Protein AF-A0A2E7P7V7-F1 (afdb_monomer_lite)

Structure (mmCIF, N/CA/C/O backbone):
data_AF-A0A2E7P7V7-F1
#
_entry.id   AF-A0A2E7P7V7-F1
#
loop_
_atom_site.group_PDB
_atom_site.id
_atom_site.type_symbol
_atom_site.label_atom_id
_atom_site.label_alt_id
_atom_site.label_comp_id
_atom_site.label_asym_id
_atom_site.label_entity_id
_atom_site.label_seq_id
_atom_site.pdbx_PDB_ins_code
_atom_site.Cartn_x
_atom_site.Cartn_y
_atom_site.Cartn_z
_atom_site.occupancy
_atom_site.B_iso_or_equiv
_atom_site.auth_seq_id
_atom_site.auth_comp_id
_atom_site.auth_asym_id
_atom_site.auth_atom_id
_atom_site.pdbx_PDB_model_num
ATOM 1 N N . MET A 1 1 ? 19.639 7.683 -11.992 1.00 59.56 1 MET A N 1
ATOM 2 C CA . MET A 1 1 ? 18.277 8.279 -12.064 1.00 59.56 1 MET A CA 1
ATOM 3 C C . MET A 1 1 ? 17.204 7.237 -11.748 1.00 59.56 1 MET A C 1
ATOM 5 O O . MET A 1 1 ? 16.266 7.559 -11.033 1.00 59.56 1 MET A O 1
ATOM 9 N N . THR A 1 2 ? 17.385 5.990 -12.196 1.00 68.38 2 THR A N 1
ATOM 10 C CA . THR A 1 2 ? 16.589 4.805 -11.820 1.00 68.38 2 THR A CA 1
ATOM 11 C C . THR A 1 2 ? 16.584 4.517 -10.314 1.00 68.38 2 THR A C 1
ATOM 13 O O . THR A 1 2 ? 15.532 4.217 -9.762 1.00 68.38 2 THR A O 1
ATOM 16 N N . ASP A 1 3 ? 17.713 4.704 -9.624 1.00 82.19 3 ASP A N 1
ATOM 17 C CA . ASP A 1 3 ? 17.833 4.333 -8.201 1.00 82.19 3 ASP A CA 1
ATOM 18 C C . ASP A 1 3 ? 17.114 5.310 -7.259 1.00 82.19 3 ASP A C 1
ATOM 20 O O . ASP A 1 3 ? 16.493 4.902 -6.281 1.00 82.19 3 ASP A O 1
ATOM 24 N N . LEU A 1 4 ? 17.137 6.609 -7.584 1.00 89.12 4 LEU A N 1
ATOM 25 C CA . LEU A 1 4 ? 16.394 7.626 -6.834 1.00 89.12 4 LEU A CA 1
ATOM 26 C C . LEU A 1 4 ? 14.886 7.400 -6.963 1.00 89.12 4 LEU A C 1
ATOM 28 O O . LEU A 1 4 ? 14.169 7.482 -5.972 1.00 89.12 4 LEU A O 1
ATOM 32 N N . LEU A 1 5 ? 14.406 7.101 -8.175 1.00 87.44 5 LEU A N 1
ATOM 33 C CA . LEU A 1 5 ? 12.992 6.820 -8.403 1.00 87.44 5 LEU A CA 1
ATOM 34 C C . LEU A 1 5 ? 12.549 5.572 -7.628 1.00 87.44 5 LEU A C 1
ATOM 36 O O . LEU A 1 5 ? 11.530 5.627 -6.946 1.00 87.44 5 LEU A O 1
ATOM 40 N N . GLY A 1 6 ? 13.340 4.494 -7.665 1.00 88.81 6 GLY A N 1
ATOM 41 C CA . GLY A 1 6 ? 13.070 3.283 -6.885 1.00 88.81 6 GLY A CA 1
ATOM 42 C C . GLY A 1 6 ? 12.995 3.560 -5.382 1.00 88.81 6 GLY A C 1
ATOM 43 O O . GLY A 1 6 ? 12.055 3.126 -4.719 1.00 88.81 6 GLY A O 1
ATOM 44 N N . LEU A 1 7 ? 13.918 4.369 -4.847 1.00 91.69 7 LEU A N 1
ATOM 45 C CA . LEU A 1 7 ? 13.877 4.788 -3.445 1.00 91.69 7 LEU A CA 1
ATOM 46 C C . LEU A 1 7 ? 12.596 5.572 -3.119 1.00 91.69 7 LEU A C 1
ATOM 48 O O . LEU A 1 7 ? 11.949 5.302 -2.110 1.00 91.69 7 LEU A O 1
ATOM 52 N N . LEU A 1 8 ? 12.204 6.524 -3.971 1.00 93.12 8 LEU A N 1
ATOM 53 C CA . LEU A 1 8 ? 10.981 7.308 -3.777 1.00 93.12 8 LEU A CA 1
ATOM 54 C C . LEU A 1 8 ? 9.729 6.421 -3.791 1.00 93.12 8 LEU A C 1
ATOM 56 O O . LEU A 1 8 ? 8.845 6.607 -2.955 1.00 93.12 8 LEU A O 1
ATOM 60 N N . VAL A 1 9 ? 9.673 5.431 -4.685 1.00 92.00 9 VAL A N 1
ATOM 61 C CA . VAL A 1 9 ? 8.574 4.459 -4.762 1.00 92.00 9 VAL A CA 1
ATOM 62 C C . VAL A 1 9 ? 8.518 3.590 -3.504 1.00 92.00 9 VAL A C 1
ATOM 64 O O . VAL A 1 9 ? 7.443 3.416 -2.933 1.00 92.00 9 VAL A O 1
ATOM 67 N N . GLN A 1 10 ? 9.658 3.103 -3.011 1.00 92.31 10 GLN A N 1
ATOM 68 C CA . GLN A 1 10 ? 9.717 2.319 -1.773 1.00 92.31 10 GLN A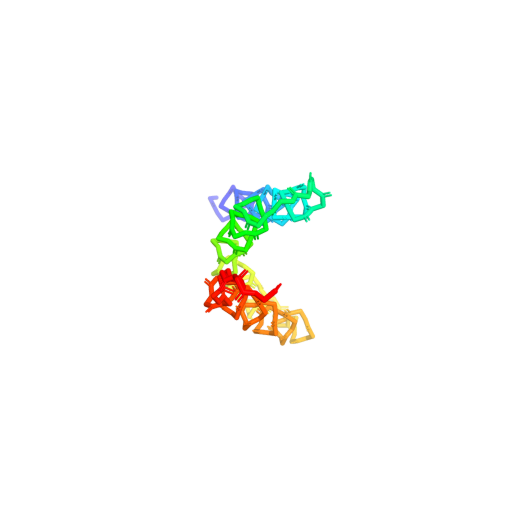 CA 1
ATOM 69 C C . GLN A 1 10 ? 9.311 3.144 -0.545 1.00 92.31 10 GLN A C 1
ATOM 71 O O . GLN A 1 10 ? 8.529 2.676 0.284 1.00 92.31 10 GLN A O 1
ATOM 76 N N . CYS A 1 11 ? 9.767 4.396 -0.449 1.00 94.88 11 CYS A N 1
ATOM 77 C CA . CYS A 1 11 ? 9.338 5.326 0.596 1.00 94.88 11 CYS A CA 1
ATOM 78 C C . CYS A 1 11 ? 7.828 5.592 0.528 1.00 94.88 11 CYS A C 1
ATOM 80 O O . CYS A 1 11 ? 7.161 5.615 1.563 1.00 94.88 11 CYS A O 1
ATOM 82 N N . TRP A 1 12 ? 7.274 5.747 -0.677 1.00 93.56 12 TRP A N 1
ATOM 83 C CA . TRP A 1 12 ? 5.836 5.916 -0.880 1.00 93.56 12 TRP A CA 1
ATOM 84 C C . TRP A 1 12 ? 5.047 4.680 -0.440 1.00 93.56 12 TRP A C 1
ATOM 86 O O . TRP A 1 12 ? 4.063 4.800 0.295 1.00 93.56 12 TRP A O 1
ATOM 96 N N . ILE A 1 13 ? 5.502 3.487 -0.831 1.00 94.31 13 ILE A N 1
ATOM 97 C CA . ILE A 1 13 ? 4.931 2.202 -0.413 1.00 94.31 13 ILE A CA 1
ATOM 98 C C . ILE A 1 13 ? 4.922 2.090 1.114 1.00 94.31 13 ILE A C 1
ATOM 100 O O . ILE A 1 13 ? 3.889 1.750 1.696 1.00 94.31 13 ILE A O 1
ATOM 104 N N . LEU A 1 14 ? 6.038 2.411 1.772 1.00 95.19 14 LEU A N 1
ATOM 105 C CA . LEU A 1 14 ? 6.148 2.369 3.227 1.00 95.19 14 LEU A CA 1
ATOM 106 C C . LEU A 1 14 ? 5.183 3.358 3.890 1.00 95.19 14 LEU A C 1
ATOM 108 O O . LEU A 1 14 ? 4.413 2.966 4.766 1.00 95.19 14 LEU A O 1
ATOM 112 N N . ALA A 1 15 ? 5.197 4.622 3.461 1.00 94.75 15 ALA A N 1
ATOM 113 C CA . ALA A 1 15 ? 4.383 5.680 4.050 1.00 94.75 15 ALA A CA 1
ATOM 114 C C . ALA A 1 15 ? 2.880 5.393 3.914 1.00 94.75 15 ALA A C 1
ATOM 116 O O . ALA A 1 15 ? 2.134 5.507 4.888 1.00 94.75 15 ALA A O 1
ATOM 117 N N . THR A 1 16 ? 2.435 4.965 2.731 1.00 93.62 16 THR 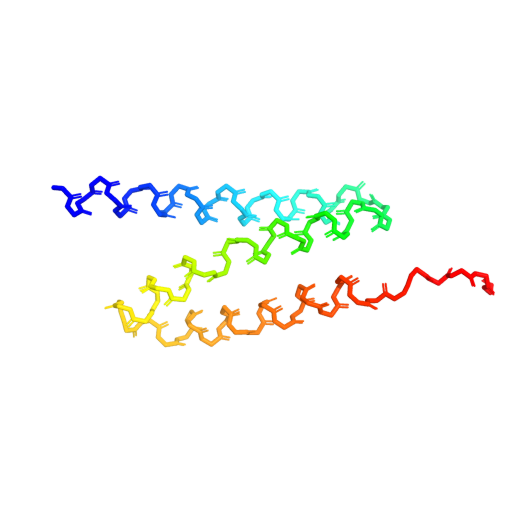A N 1
ATOM 118 C CA . THR A 1 16 ? 1.029 4.617 2.476 1.00 93.62 16 THR A CA 1
ATOM 119 C C . THR A 1 16 ? 0.607 3.343 3.210 1.00 93.62 16 THR A C 1
ATOM 121 O O . THR A 1 16 ? -0.470 3.303 3.804 1.00 93.62 16 THR A O 1
ATOM 124 N N . SER A 1 17 ? 1.458 2.316 3.263 1.00 92.62 17 SER A N 1
ATOM 125 C CA . SER A 1 17 ? 1.137 1.070 3.972 1.00 92.62 17 SER A CA 1
ATOM 126 C C . SER A 1 17 ? 1.074 1.284 5.489 1.00 92.62 17 SER A C 1
ATOM 128 O O . SER A 1 17 ? 0.108 0.869 6.129 1.00 92.62 17 SER A O 1
ATOM 130 N N . ALA A 1 18 ? 2.050 1.991 6.068 1.00 93.69 18 ALA A N 1
ATOM 131 C CA . ALA A 1 18 ? 2.059 2.321 7.492 1.00 93.69 18 ALA A CA 1
ATOM 132 C C . ALA A 1 18 ? 0.907 3.269 7.861 1.00 93.69 18 ALA A C 1
ATOM 134 O O . ALA A 1 18 ? 0.212 3.044 8.852 1.00 93.69 18 ALA A O 1
ATOM 135 N N . GLY A 1 19 ? 0.661 4.295 7.039 1.00 92.31 19 GLY A N 1
ATOM 136 C CA . GLY A 1 19 ? -0.446 5.231 7.222 1.00 92.31 19 GLY A CA 1
ATOM 137 C C . GLY A 1 19 ? -1.806 4.534 7.198 1.00 9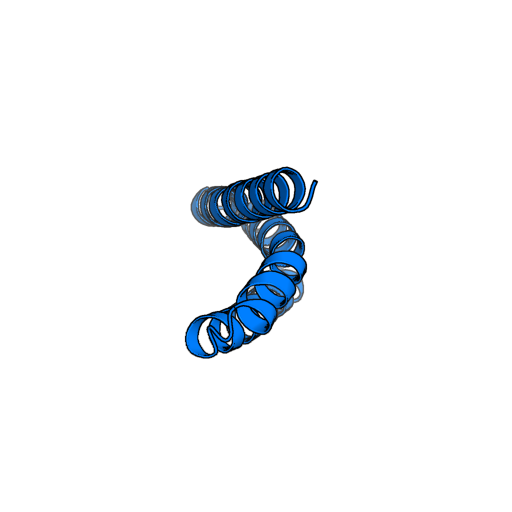2.31 19 GLY A C 1
ATOM 138 O O . GLY A 1 19 ? -2.622 4.765 8.089 1.00 92.31 19 GLY A O 1
ATOM 139 N N . SER A 1 20 ? -2.020 3.624 6.242 1.00 92.94 20 SER A N 1
ATOM 140 C CA . SER A 1 20 ? -3.228 2.795 6.158 1.00 92.94 20 SER A CA 1
ATOM 141 C C . SER A 1 20 ? -3.483 2.039 7.463 1.00 92.94 20 SER A C 1
ATOM 143 O O . SER A 1 20 ? -4.545 2.186 8.070 1.00 92.94 20 SER A O 1
ATOM 145 N N . VAL A 1 21 ? -2.480 1.299 7.949 1.00 92.88 21 VAL A N 1
ATOM 146 C CA . VAL A 1 21 ? -2.595 0.498 9.176 1.00 92.88 21 VAL A CA 1
ATOM 147 C C . VAL A 1 21 ? -2.866 1.381 10.393 1.00 92.88 21 VAL A C 1
ATOM 149 O O . VAL A 1 21 ? -3.768 1.072 11.166 1.00 92.88 21 VAL A O 1
ATOM 152 N N . LEU A 1 22 ? -2.148 2.497 10.547 1.00 93.00 22 LEU A N 1
ATOM 153 C CA . LEU A 1 22 ? -2.336 3.412 11.678 1.00 93.00 22 LEU A CA 1
ATOM 154 C C . LEU A 1 22 ? -3.744 4.011 11.717 1.00 93.00 22 LEU A C 1
ATOM 156 O O . LEU A 1 22 ? -4.357 4.077 12.780 1.00 93.00 22 LEU A O 1
ATOM 160 N N . TYR A 1 23 ? -4.276 4.444 10.575 1.00 90.44 23 TYR A N 1
ATOM 161 C CA . TYR A 1 23 ? -5.637 4.974 10.520 1.00 90.44 23 TYR A CA 1
ATOM 162 C C . TYR A 1 23 ? -6.685 3.879 10.746 1.00 90.44 23 TYR A C 1
ATOM 164 O O . TYR A 1 23 ? -7.671 4.108 11.443 1.00 90.44 23 TYR A O 1
ATOM 172 N N . MET A 1 24 ? -6.454 2.664 10.249 1.00 87.75 24 MET A N 1
ATOM 173 C CA . MET A 1 24 ? -7.357 1.538 10.491 1.00 87.75 24 MET A CA 1
ATOM 174 C C . MET A 1 24 ? -7.405 1.087 11.957 1.00 87.75 24 MET A C 1
ATOM 176 O O . MET A 1 24 ? -8.463 0.650 12.409 1.00 87.75 24 MET A O 1
ATOM 180 N N . THR A 1 25 ? -6.297 1.178 12.700 1.00 91.31 25 THR A N 1
ATOM 181 C CA . THR A 1 25 ? -6.220 0.726 14.102 1.00 91.31 25 THR A CA 1
ATOM 182 C C . THR A 1 25 ? -6.658 1.777 15.120 1.00 91.31 25 THR A C 1
ATOM 184 O O . THR A 1 25 ? -7.019 1.413 16.235 1.00 91.31 25 THR A O 1
ATOM 187 N N . ARG A 1 26 ? -6.692 3.065 14.751 1.00 84.88 26 ARG A N 1
ATOM 188 C CA . ARG A 1 26 ? -7.103 4.176 15.635 1.00 84.88 26 ARG A CA 1
ATOM 189 C C . ARG A 1 26 ? -8.581 4.166 16.051 1.00 84.88 26 ARG A C 1
ATOM 191 O O . ARG A 1 26 ? -8.955 4.933 16.932 1.00 84.88 26 ARG A O 1
ATOM 198 N N . GLY A 1 27 ? -9.406 3.293 15.470 1.00 78.81 27 GLY A N 1
ATOM 199 C CA . GLY A 1 27 ? -10.835 3.194 15.773 1.00 78.81 27 GLY A CA 1
ATOM 200 C C . GLY A 1 27 ? -11.662 4.311 15.126 1.00 78.81 27 GLY A C 1
ATOM 201 O O . GLY A 1 27 ? -11.146 5.360 14.748 1.00 78.81 27 GLY A O 1
ATOM 202 N N . GLY A 1 28 ? -12.964 4.072 14.971 1.00 83.19 28 GLY A N 1
ATOM 203 C CA . GLY A 1 28 ? -13.878 4.981 14.274 1.00 83.19 28 GLY A CA 1
ATOM 204 C C . GLY A 1 28 ? -14.013 4.685 12.776 1.00 83.19 28 GLY A C 1
ATOM 205 O O . GLY A 1 28 ? -13.065 4.305 12.087 1.00 83.19 28 GLY A O 1
ATOM 206 N N . GLU A 1 29 ? -15.234 4.850 12.274 1.00 83.00 29 GLU A N 1
ATOM 207 C CA . GLU A 1 29 ? -15.611 4.524 10.894 1.00 83.00 29 GLU A CA 1
ATOM 208 C C . GLU A 1 29 ? -14.927 5.448 9.872 1.00 83.00 29 GLU A C 1
ATOM 210 O O . GLU A 1 29 ? -14.458 4.995 8.827 1.00 83.00 29 GLU A O 1
ATOM 215 N N . GLU A 1 30 ? -14.796 6.734 10.202 1.00 84.50 30 GLU A N 1
ATOM 216 C CA . GLU A 1 30 ? -14.093 7.722 9.377 1.00 84.50 30 GLU A CA 1
ATOM 217 C C . GLU A 1 30 ? -12.606 7.378 9.226 1.00 84.50 30 GLU A C 1
ATOM 219 O O . GLU A 1 30 ? -12.096 7.284 8.109 1.00 84.50 30 GLU A O 1
ATOM 224 N N . ASN A 1 31 ? -11.928 7.072 10.337 1.00 87.00 31 ASN A N 1
ATOM 225 C CA . ASN A 1 31 ? -10.520 6.680 10.328 1.00 87.00 31 ASN A CA 1
ATOM 226 C C . ASN A 1 31 ? -10.289 5.384 9.539 1.00 87.00 31 ASN A C 1
ATOM 228 O O . ASN A 1 31 ? -9.331 5.297 8.773 1.00 87.00 31 ASN A O 1
ATOM 232 N N . ARG A 1 32 ? -11.190 4.394 9.635 1.00 87.38 32 ARG A N 1
ATOM 233 C CA . ARG A 1 32 ? -11.116 3.176 8.806 1.00 87.38 32 ARG A CA 1
ATOM 234 C C . ARG A 1 32 ? -11.205 3.475 7.312 1.00 87.38 32 ARG A C 1
ATOM 236 O O . ARG A 1 32 ? -10.479 2.852 6.535 1.00 87.38 32 ARG A O 1
ATOM 243 N N . ARG A 1 33 ? -12.061 4.412 6.898 1.00 87.31 33 ARG A N 1
ATOM 244 C CA . ARG A 1 33 ? -12.186 4.825 5.488 1.00 87.31 33 ARG A CA 1
ATOM 245 C C . ARG A 1 33 ? -10.953 5.568 5.010 1.00 87.31 33 ARG A C 1
ATOM 247 O O . ARG A 1 33 ? -10.445 5.244 3.941 1.00 87.31 33 ARG A O 1
ATOM 254 N N . LEU A 1 34 ? -10.441 6.497 5.817 1.00 89.44 34 LEU A N 1
ATOM 255 C CA . LEU A 1 34 ? -9.188 7.196 5.530 1.00 89.44 34 LEU A CA 1
ATOM 256 C C . LEU A 1 34 ? -8.028 6.203 5.406 1.00 89.44 34 LEU A C 1
ATOM 258 O O . LEU A 1 34 ? -7.275 6.268 4.440 1.00 89.44 34 LEU A O 1
ATOM 262 N N . GLY A 1 35 ? -7.945 5.217 6.302 1.00 91.31 35 GLY A N 1
ATOM 263 C CA . GLY A 1 35 ? -6.972 4.131 6.208 1.00 91.31 35 GLY A CA 1
ATOM 264 C C . GLY A 1 35 ? -7.103 3.341 4.904 1.00 91.31 35 GLY A C 1
ATOM 265 O O . GLY A 1 35 ? -6.109 3.141 4.211 1.00 91.31 35 GLY A O 1
ATOM 266 N N . CYS A 1 36 ? -8.327 2.985 4.495 1.00 92.12 36 CYS A N 1
ATOM 267 C CA . CYS A 1 36 ? -8.559 2.338 3.198 1.00 92.12 36 CYS A CA 1
ATOM 268 C C . CYS A 1 36 ? -8.129 3.215 2.015 1.00 92.12 36 CYS A C 1
ATOM 270 O O . CYS A 1 36 ? -7.529 2.704 1.074 1.00 92.12 36 CYS A O 1
ATOM 272 N N . PHE A 1 37 ? -8.418 4.518 2.052 1.00 92.75 37 PHE A N 1
ATOM 273 C CA . PHE A 1 37 ? -8.047 5.455 0.992 1.00 92.75 37 PHE A CA 1
ATOM 274 C C . PHE A 1 37 ? -6.525 5.576 0.853 1.00 92.75 37 PHE A C 1
ATOM 276 O O . PHE A 1 37 ? -5.988 5.449 -0.247 1.00 92.75 37 PHE A O 1
ATOM 283 N N . ILE A 1 38 ? -5.824 5.739 1.979 1.00 93.50 38 ILE A N 1
ATOM 284 C CA . ILE A 1 38 ? -4.358 5.801 2.029 1.00 93.50 38 ILE A CA 1
ATOM 285 C C . ILE A 1 38 ? -3.756 4.482 1.525 1.00 93.50 38 ILE A C 1
ATOM 287 O O . ILE A 1 38 ? -2.834 4.489 0.711 1.00 93.50 38 ILE A O 1
ATOM 291 N N . GLY A 1 39 ? -4.308 3.347 1.961 1.00 92.00 39 GLY A N 1
ATOM 292 C CA . GLY A 1 39 ? -3.874 2.025 1.522 1.00 92.00 39 GLY A CA 1
ATOM 293 C C . GLY A 1 39 ? -4.038 1.819 0.019 1.00 92.00 39 GLY A C 1
ATOM 294 O O . GLY A 1 39 ? -3.132 1.281 -0.615 1.00 92.00 39 GLY A O 1
ATOM 295 N N . LEU A 1 40 ? -5.151 2.292 -0.554 1.00 93.88 40 LEU A N 1
ATOM 296 C CA . LEU A 1 40 ? -5.435 2.231 -1.987 1.00 93.88 40 LEU A CA 1
ATOM 297 C C . LEU A 1 40 ? -4.482 3.118 -2.801 1.00 93.88 40 LEU A C 1
ATOM 299 O O . LEU A 1 40 ? -4.019 2.692 -3.855 1.00 93.88 40 LEU A O 1
ATOM 303 N N . ALA A 1 41 ? -4.124 4.301 -2.294 1.00 93.38 41 ALA A N 1
ATOM 304 C CA . ALA A 1 41 ? -3.161 5.199 -2.941 1.00 93.38 41 ALA A CA 1
ATOM 305 C C . ALA A 1 41 ? -1.746 4.593 -3.056 1.00 93.38 41 ALA A C 1
ATOM 307 O O . ALA A 1 41 ? -0.983 4.961 -3.949 1.00 93.38 41 ALA A O 1
ATOM 308 N N . GLY A 1 42 ? -1.395 3.642 -2.183 1.00 91.44 42 GLY A N 1
ATOM 309 C CA . GLY A 1 42 ? -0.141 2.887 -2.260 1.00 91.44 42 GLY A CA 1
ATOM 310 C C . GLY A 1 42 ? -0.153 1.719 -3.253 1.00 91.44 42 GLY A C 1
ATOM 311 O O . GLY A 1 42 ? 0.910 1.255 -3.667 1.00 91.44 42 GLY A O 1
ATOM 312 N N . GLN A 1 43 ? -1.331 1.227 -3.654 1.00 93.88 43 GLN A N 1
ATOM 313 C CA . GLN A 1 43 ? -1.449 0.022 -4.487 1.00 93.88 43 GLN A 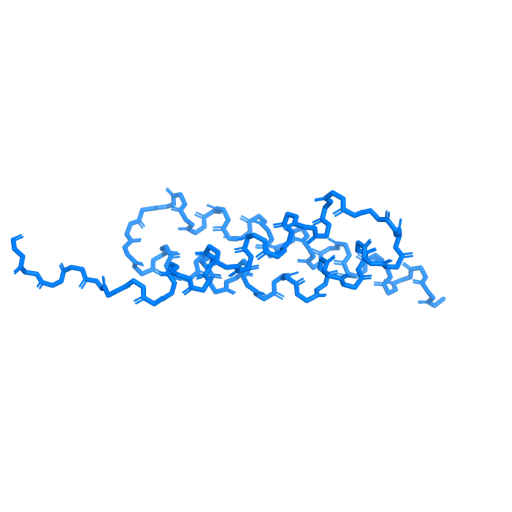CA 1
ATOM 314 C C . GLN A 1 43 ? -0.868 0.162 -5.905 1.00 93.88 43 GLN A C 1
ATOM 316 O O . GLN A 1 43 ? -0.212 -0.781 -6.341 1.00 93.88 43 GLN A O 1
ATOM 321 N N . PRO A 1 44 ? -1.007 1.296 -6.627 1.00 94.19 44 PRO A N 1
ATOM 322 C CA . PRO A 1 44 ? -0.379 1.468 -7.940 1.00 94.19 44 PRO A CA 1
ATOM 323 C C . PRO A 1 44 ? 1.138 1.243 -7.919 1.00 94.19 44 PRO A C 1
ATOM 325 O O . PRO A 1 44 ? 1.675 0.574 -8.799 1.00 94.19 44 PRO A O 1
ATOM 328 N N . CYS A 1 45 ? 1.817 1.735 -6.878 1.00 93.81 45 CYS A N 1
ATOM 329 C CA . CYS A 1 45 ? 3.250 1.525 -6.685 1.00 93.81 45 CYS A CA 1
ATOM 330 C C . CYS A 1 45 ? 3.578 0.059 -6.382 1.00 93.81 45 CYS A C 1
ATOM 332 O O . CYS A 1 45 ? 4.498 -0.491 -6.981 1.00 93.81 45 CYS A O 1
ATOM 334 N N . TRP A 1 46 ? 2.791 -0.599 -5.523 1.00 92.81 46 TRP A N 1
ATOM 335 C CA . TRP A 1 46 ? 2.923 -2.039 -5.283 1.00 92.81 46 TRP A CA 1
ATOM 336 C C . TRP A 1 46 ? 2.780 -2.855 -6.572 1.00 92.81 46 TRP A C 1
ATOM 338 O O . TRP A 1 46 ? 3.575 -3.765 -6.796 1.00 92.81 46 TRP A O 1
ATOM 348 N N . PHE A 1 47 ? 1.820 -2.527 -7.443 1.00 94.50 47 PHE A N 1
ATOM 349 C CA . PHE A 1 47 ? 1.654 -3.215 -8.726 1.00 94.50 47 PHE A CA 1
ATOM 350 C C . PHE A 1 47 ? 2.858 -3.030 -9.648 1.00 94.50 47 PHE A C 1
ATOM 352 O O . PHE A 1 47 ? 3.356 -4.020 -10.178 1.00 94.50 47 PHE A O 1
ATOM 359 N N . MET A 1 48 ? 3.347 -1.795 -9.815 1.00 92.50 48 MET A N 1
ATOM 360 C CA . MET A 1 48 ? 4.506 -1.517 -10.674 1.00 92.50 48 MET A CA 1
ATOM 361 C C . MET A 1 48 ? 5.760 -2.264 -10.204 1.00 92.50 48 MET A C 1
ATOM 363 O O . MET A 1 48 ? 6.415 -2.922 -11.014 1.00 92.50 48 MET A O 1
ATOM 367 N N . GLU A 1 49 ? 6.062 -2.216 -8.905 1.00 92.62 49 GLU A N 1
ATOM 368 C CA . GLU A 1 49 ? 7.256 -2.851 -8.331 1.00 92.62 49 GLU A CA 1
ATOM 369 C C . GLU A 1 49 ? 7.189 -4.376 -8.402 1.00 92.62 49 GLU A C 1
ATOM 371 O O . GLU A 1 49 ? 8.135 -5.036 -8.837 1.00 92.62 49 GLU A O 1
ATOM 376 N N . THR A 1 50 ? 6.056 -4.956 -8.001 1.00 94.75 50 THR A N 1
ATOM 377 C CA . THR A 1 50 ? 5.916 -6.417 -7.922 1.00 94.75 50 THR A CA 1
ATOM 378 C C . THR A 1 50 ? 5.815 -7.067 -9.294 1.00 94.75 50 THR A C 1
ATOM 380 O O . THR A 1 50 ? 6.325 -8.174 -9.468 1.00 94.75 50 THR A O 1
ATOM 383 N N . PHE A 1 51 ? 5.231 -6.378 -10.279 1.00 93.94 51 PHE A N 1
ATOM 384 C CA . PHE A 1 51 ? 5.215 -6.829 -11.668 1.00 93.94 51 PHE A CA 1
ATOM 385 C C . PHE A 1 51 ? 6.611 -6.755 -12.298 1.00 93.94 51 PHE A C 1
ATOM 387 O O . PHE A 1 51 ? 7.074 -7.744 -12.864 1.00 93.94 51 PHE A O 1
ATOM 394 N N . SER A 1 52 ? 7.316 -5.627 -12.136 1.00 92.00 52 SER A N 1
ATOM 395 C CA . SER A 1 52 ? 8.671 -5.437 -12.688 1.00 92.00 52 SER A CA 1
ATOM 396 C C . SER A 1 52 ? 9.704 -6.369 -12.051 1.00 92.00 52 SER A C 1
ATOM 398 O O . SER A 1 52 ? 10.635 -6.812 -12.715 1.00 92.00 52 SER A O 1
ATOM 400 N N . SER A 1 53 ? 9.521 -6.704 -10.772 1.00 92.75 53 SER A N 1
ATOM 401 C CA . SER A 1 53 ? 10.406 -7.608 -10.026 1.00 92.75 53 SER A CA 1
ATOM 402 C C . SER A 1 53 ? 9.984 -9.082 -10.096 1.00 92.75 53 SER A C 1
ATOM 404 O O . SER A 1 53 ? 10.561 -9.909 -9.392 1.00 92.75 53 SER A O 1
ATOM 406 N N . HIS A 1 54 ? 8.954 -9.424 -10.882 1.00 94.06 54 HIS A N 1
ATOM 407 C CA . HIS A 1 54 ? 8.386 -10.777 -10.990 1.00 94.06 54 HIS A CA 1
ATOM 408 C C . HIS A 1 54 ? 7.992 -11.423 -9.644 1.00 94.06 54 HIS A C 1
ATOM 410 O O . HIS A 1 54 ? 7.963 -12.648 -9.499 1.00 94.06 54 HIS A O 1
ATOM 416 N N . GLN 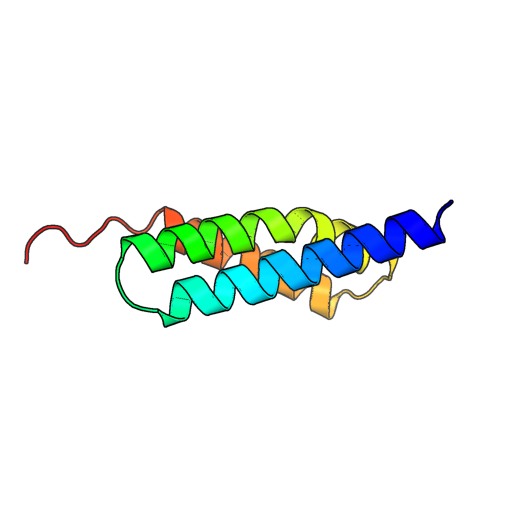A 1 55 ? 7.644 -10.610 -8.644 1.00 94.75 55 GLN A N 1
ATOM 417 C CA . GLN A 1 55 ? 7.217 -11.074 -7.324 1.00 94.75 55 GLN A CA 1
ATOM 418 C C . GLN A 1 55 ? 5.718 -11.388 -7.327 1.00 94.75 55 GLN A C 1
ATOM 420 O O . GLN A 1 55 ? 4.914 -10.714 -6.681 1.00 94.75 55 GLN A O 1
ATOM 425 N N . TRP A 1 56 ? 5.331 -12.437 -8.052 1.00 94.06 56 TRP A N 1
ATOM 426 C CA . TRP A 1 56 ? 3.925 -12.778 -8.299 1.00 94.06 56 TRP A CA 1
ATOM 427 C C . TRP A 1 56 ? 3.091 -12.975 -7.026 1.00 94.06 56 TRP A C 1
ATOM 429 O O . TRP A 1 56 ? 1.923 -12.594 -6.998 1.00 94.06 56 TRP A O 1
ATOM 439 N N . GLY A 1 57 ? 3.686 -13.501 -5.950 1.00 96.19 57 GLY A N 1
ATOM 440 C CA . GLY A 1 57 ? 3.006 -13.623 -4.655 1.00 96.19 57 GLY A CA 1
ATOM 441 C C . GLY A 1 57 ? 2.593 -12.266 -4.072 1.00 96.19 57 GLY A C 1
ATOM 442 O O . GLY A 1 57 ? 1.450 -12.094 -3.651 1.00 96.19 57 GLY A O 1
ATOM 443 N N . MET A 1 58 ? 3.492 -11.279 -4.118 1.00 94.38 58 MET A N 1
ATOM 444 C CA . MET A 1 58 ? 3.203 -9.913 -3.670 1.00 94.38 58 MET A CA 1
ATOM 445 C C . MET A 1 58 ? 2.268 -9.180 -4.633 1.00 94.38 58 MET A C 1
ATOM 447 O O . MET A 1 58 ? 1.416 -8.415 -4.191 1.00 94.38 58 MET A O 1
ATOM 451 N N . PHE A 1 59 ? 2.366 -9.454 -5.936 1.00 95.56 59 PHE A N 1
ATOM 452 C CA . PHE A 1 59 ? 1.449 -8.902 -6.932 1.00 95.56 59 PHE A CA 1
ATOM 453 C C . PHE A 1 59 ? 0.001 -9.342 -6.667 1.00 95.56 59 PHE A C 1
ATOM 455 O O . PHE A 1 59 ? -0.901 -8.509 -6.581 1.00 95.56 59 PHE A O 1
ATOM 462 N N . LEU A 1 60 ? -0.229 -10.643 -6.449 1.00 96.75 60 LEU A N 1
ATOM 463 C CA . LEU A 1 60 ? -1.550 -11.165 -6.081 1.00 96.75 60 LEU A CA 1
ATOM 464 C C . LEU A 1 60 ? -2.034 -10.603 -4.739 1.00 96.75 60 LEU A C 1
ATOM 466 O O . LEU A 1 60 ? -3.217 -10.287 -4.592 1.00 96.75 60 LEU A O 1
ATOM 470 N N . LEU A 1 61 ? -1.127 -10.430 -3.774 1.00 95.19 61 LEU A N 1
ATOM 471 C CA . LEU A 1 61 ? -1.452 -9.796 -2.501 1.00 95.19 61 LEU A CA 1
ATOM 472 C C . LEU A 1 61 ? -1.893 -8.336 -2.689 1.00 95.19 61 LEU A C 1
ATOM 474 O O . LEU A 1 61 ? -2.879 -7.928 -2.081 1.00 95.19 61 LEU A O 1
ATOM 478 N N . ALA A 1 62 ? -1.235 -7.568 -3.559 1.00 95.44 62 ALA A N 1
ATOM 479 C CA . ALA A 1 62 ? -1.632 -6.201 -3.893 1.00 95.44 62 ALA A CA 1
ATOM 480 C C . ALA A 1 62 ? -3.027 -6.151 -4.550 1.00 95.44 62 ALA A C 1
ATOM 482 O O . ALA A 1 62 ? -3.858 -5.314 -4.191 1.00 95.44 62 ALA A O 1
ATOM 483 N N . ILE A 1 63 ? -3.360 -7.105 -5.433 1.00 96.06 63 ILE A N 1
ATOM 484 C CA . ILE A 1 63 ? -4.726 -7.237 -5.983 1.00 96.06 63 ILE A CA 1
ATOM 485 C C . ILE A 1 63 ? -5.729 -7.454 -4.849 1.00 96.06 63 ILE A C 1
ATOM 487 O O . ILE A 1 63 ? -6.743 -6.756 -4.751 1.00 96.06 63 ILE A O 1
ATOM 491 N N . PHE A 1 64 ? -5.439 -8.410 -3.968 1.00 96.19 64 PHE A N 1
ATOM 492 C CA . PHE A 1 64 ? -6.314 -8.736 -2.853 1.00 96.19 64 PHE A CA 1
ATOM 493 C C . PHE A 1 64 ? -6.505 -7.543 -1.905 1.00 96.19 64 PHE A C 1
ATOM 495 O O . PHE A 1 64 ? -7.638 -7.213 -1.550 1.00 96.19 64 PHE A O 1
ATOM 502 N N . LEU A 1 65 ? -5.426 -6.856 -1.524 1.00 93.81 65 LEU A N 1
ATOM 503 C CA . LEU A 1 65 ? -5.480 -5.682 -0.652 1.00 93.81 65 LEU A CA 1
ATOM 504 C C . LEU A 1 65 ? -6.239 -4.525 -1.304 1.00 93.81 65 LEU A C 1
ATOM 506 O O . LEU A 1 65 ? -7.090 -3.924 -0.651 1.00 93.81 65 LEU A O 1
ATOM 510 N N . SER A 1 66 ? -6.018 -4.272 -2.595 1.00 95.06 66 SER A N 1
ATOM 511 C CA . SER A 1 66 ? -6.788 -3.291 -3.370 1.00 95.06 66 SER A CA 1
ATOM 512 C C . SER A 1 66 ? -8.289 -3.565 -3.290 1.00 95.06 66 SER A C 1
ATOM 514 O O . SER A 1 66 ? -9.071 -2.670 -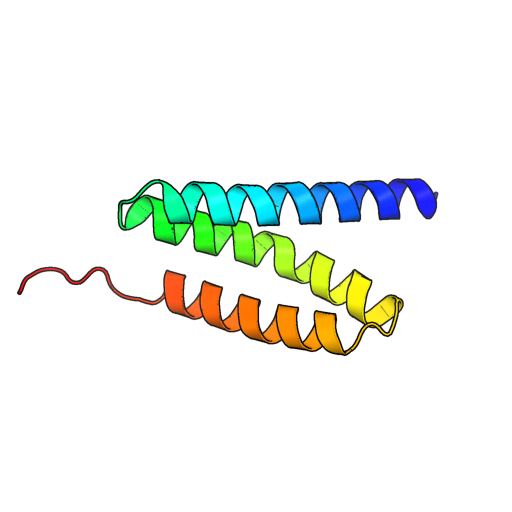2.968 1.00 95.06 66 SER A O 1
ATOM 516 N N . TYR A 1 67 ? -8.701 -4.821 -3.492 1.00 94.81 67 TYR A N 1
ATOM 517 C CA . TYR A 1 67 ? -10.101 -5.225 -3.358 1.00 94.81 67 TYR A CA 1
ATOM 518 C C . TYR A 1 67 ? -10.642 -4.999 -1.938 1.00 94.81 67 TYR A C 1
ATOM 520 O O . TYR A 1 67 ? -11.756 -4.499 -1.757 1.00 94.81 67 TYR A O 1
ATOM 528 N N . ARG A 1 68 ? -9.855 -5.327 -0.906 1.00 93.44 68 ARG A N 1
ATOM 529 C CA . ARG A 1 68 ? -10.243 -5.122 0.499 1.00 93.44 68 ARG A CA 1
ATOM 530 C C . ARG A 1 68 ? -10.403 -3.640 0.840 1.00 93.44 68 ARG A C 1
ATOM 532 O O . ARG A 1 68 ? -11.381 -3.296 1.501 1.00 93.44 68 ARG A O 1
ATOM 539 N N . TYR A 1 69 ? -9.504 -2.779 0.366 1.00 92.19 69 TYR A N 1
ATOM 540 C CA . TYR A 1 69 ? -9.592 -1.331 0.558 1.00 92.19 69 TYR A CA 1
ATOM 541 C C . TYR A 1 69 ? -10.789 -0.725 -0.179 1.00 92.19 69 TYR A C 1
ATOM 543 O O . TYR A 1 69 ? -11.542 0.038 0.423 1.00 92.19 69 TYR A O 1
ATOM 551 N N . LEU A 1 70 ? -11.043 -1.129 -1.428 1.00 92.56 70 LEU A N 1
ATOM 552 C CA . LEU A 1 70 ? -12.234 -0.708 -2.176 1.00 92.56 70 LEU A CA 1
ATOM 553 C C . LEU A 1 70 ? -13.523 -1.099 -1.450 1.00 92.56 70 LEU A C 1
ATOM 555 O O . LEU A 1 70 ? -14.416 -0.272 -1.269 1.00 92.56 70 LEU A O 1
ATOM 559 N N . ARG A 1 71 ? -13.607 -2.341 -0.960 1.00 89.19 71 ARG A N 1
ATOM 560 C CA . ARG A 1 71 ? -14.762 -2.802 -0.182 1.00 89.19 71 ARG A CA 1
ATOM 561 C C . ARG A 1 71 ? -14.903 -2.052 1.146 1.00 89.19 71 ARG A C 1
ATOM 563 O O . ARG A 1 71 ? -16.026 -1.798 1.569 1.00 89.19 71 ARG A O 1
ATOM 570 N N . GLY A 1 72 ? -13.795 -1.700 1.797 1.00 86.62 72 GLY A N 1
ATOM 571 C CA . GLY A 1 72 ? -13.789 -0.904 3.027 1.00 86.62 72 GLY A CA 1
ATOM 572 C C . GLY A 1 72 ? -14.263 0.537 2.822 1.00 86.62 72 GLY A C 1
ATOM 573 O O . GLY A 1 72 ? -14.922 1.080 3.701 1.00 86.62 72 GLY A O 1
ATOM 574 N N . LEU A 1 73 ? -14.003 1.123 1.649 1.00 86.75 73 LEU A N 1
ATOM 575 C CA . LEU A 1 73 ? -14.541 2.429 1.252 1.00 86.75 73 LEU A CA 1
ATOM 576 C C . LEU A 1 73 ? -16.037 2.366 0.914 1.00 86.75 73 LEU A C 1
ATOM 578 O O . LEU A 1 73 ? -16.781 3.285 1.246 1.00 86.75 73 LEU A O 1
ATOM 582 N N . TRP A 1 74 ? -16.479 1.282 0.267 1.00 82.06 74 TRP A N 1
ATOM 583 C CA . TRP A 1 74 ? -17.873 1.105 -0.161 1.00 82.06 74 TRP A CA 1
ATOM 584 C C . TRP A 1 74 ? -18.807 0.573 0.926 1.00 82.06 74 TRP A C 1
ATOM 586 O O . TRP A 1 74 ? -20.030 0.616 0.765 1.00 82.06 74 TRP A O 1
ATOM 596 N N . ALA A 1 75 ? -18.257 0.043 2.021 1.00 73.19 75 ALA A N 1
ATOM 597 C CA . ALA A 1 75 ? -19.041 -0.345 3.178 1.00 73.19 75 ALA A CA 1
ATOM 598 C C . ALA A 1 75 ? -19.798 0.895 3.673 1.00 73.19 75 ALA A C 1
ATOM 600 O O . ALA A 1 75 ? -19.210 1.880 4.124 1.00 73.19 75 ALA A O 1
ATOM 601 N N . ARG A 1 76 ? -21.126 0.883 3.523 1.00 63.09 76 ARG A N 1
ATOM 602 C CA . ARG A 1 76 ? -21.973 1.931 4.093 1.00 63.09 76 ARG A CA 1
ATOM 603 C C . ARG A 1 76 ? -21.728 1.961 5.604 1.00 63.09 76 ARG A C 1
ATOM 605 O O . ARG A 1 76 ? -21.604 0.883 6.192 1.00 63.09 76 ARG A O 1
ATOM 612 N N . PRO A 1 77 ? -21.672 3.149 6.233 1.00 57.97 77 PRO A N 1
ATOM 613 C CA . PRO A 1 77 ? -21.732 3.189 7.682 1.00 57.97 77 PRO A CA 1
ATOM 614 C C . PRO A 1 77 ? -23.062 2.525 8.024 1.00 57.97 77 PRO A C 1
ATOM 616 O O . PRO A 1 77 ? -24.068 2.841 7.384 1.00 57.97 77 PRO A O 1
ATOM 619 N N . LEU A 1 78 ? -23.084 1.562 8.943 1.00 59.72 78 LEU A N 1
ATOM 620 C CA . LEU A 1 78 ? -24.349 1.047 9.461 1.00 59.72 78 LEU A CA 1
ATOM 621 C C . LEU A 1 78 ? -25.024 2.199 10.215 1.00 59.72 78 LEU A C 1
ATOM 623 O O . LEU A 1 78 ? -24.849 2.371 11.415 1.00 59.72 78 LEU A O 1
ATOM 627 N N . SER A 1 79 ? -25.734 3.055 9.486 1.00 61.25 79 SER A N 1
ATOM 628 C CA . SER A 1 79 ? -26.651 4.025 10.049 1.00 61.25 79 SER A CA 1
ATOM 629 C C . SER A 1 79 ? -27.881 3.252 10.516 1.00 61.25 79 SER A C 1
ATOM 631 O O . SER A 1 79 ? -28.719 2.888 9.693 1.00 61.25 79 SER A O 1
ATOM 633 N N . GLY A 1 80 ? -27.954 3.004 11.823 1.00 53.41 80 GLY A N 1
ATOM 634 C CA . GLY A 1 80 ? -29.199 2.763 12.554 1.00 53.41 80 GLY A CA 1
ATOM 635 C C . GLY A 1 80 ? -29.805 1.360 12.483 1.00 53.41 80 GLY A C 1
ATOM 636 O O . GLY A 1 80 ? -30.876 1.198 11.904 1.00 53.41 80 GLY A O 1
ATOM 637 N N . VAL A 1 81 ? -29.191 0.393 13.171 1.00 43.28 81 VAL A N 1
ATOM 638 C CA . VAL A 1 81 ? -29.940 -0.634 13.924 1.00 43.28 81 VAL A CA 1
ATOM 639 C C . VAL A 1 81 ? -29.438 -0.615 15.356 1.00 43.28 81 VAL A C 1
ATOM 641 O O . VAL A 1 81 ? -28.198 -0.560 15.516 1.00 43.28 81 VAL A O 1
#

Radius of gyration: 14.35 Å; chains: 1; bounding box: 48×22×28 Å

Foldseek 3Di:
DVVVVVVVLVVLLVCLQVQLVVLCPVDDLVSNLVSLVSVLVNLVSQCVVCVVVVVVVSNVVSVVSNVVSVVSNVPDDPPDD

Sequence (81 aa):
MTDLLGLLVQCWILATSAGSVLYMTRGGEENRRLGCFIGLAGQPCWFMETFSSHQWGMFLLAIFLSYRYLRGLWARPLSGV

Secondary structure (DSSP, 8-state):
-HHHHHHHHHHHHHHHHHHHHHHHHS-SHHHHHHHHHHHHHHHHHHHHHHHHTT-HHHHHHHHHHHHHHHHHHHS------

pLDDT: mean 88.13, std 10.92, range [43.28, 96.75]